Protein AF-A0A653NDS2-F1 (afdb_monomer_lite)

Foldseek 3Di:
DPDPVVVCVVVVVVVVVVVVCVVVVDPVNVVVLVVLLVVLLVQLQVLQVVLVVVLVVLVVLLPDQPRWDQDPNDTDSDNVVSVVVSVVSVVSNVSSCCSNVPDSVVSSVVVVVVVVVCVVVPPPD

pLDDT: mean 80.32, std 18.89, range [39.41, 96.81]

Sequence (125 aa):
MGGFAIIAHVFAPLKRKLYVMEELLDTSQLKAMKRFRKGARFIGFWFVFIGGFMLYQFLGILNDPEATITYNGVPTNEYSVKLDAAIFIGLFVVIGLLAAFSPSRWLNKLFVAKMSFKSAIGFKK

Radius of gyration: 21.98 Å; chains: 1; bounding box: 43×51×52 Å

Secondary structure (DSSP, 8-state):
--HHHHHHHHHHHHHHHHHHHHHH--HHHHHHHHHHHHHHHHHHHHHHHHHHHHHHHHHHHHH-SS--EEETTEEE--HHHHHHHHHHHHHHHHHHHHHHS--HHHHHHHHHHHHHHHHHTT---

Structure (mmCIF, N/CA/C/O backbone):
data_AF-A0A653NDS2-F1
#
_entry.id   AF-A0A653NDS2-F1
#
loop_
_atom_site.group_PDB
_atom_site.id
_atom_site.type_symbol
_atom_site.label_atom_id
_atom_site.label_alt_id
_atom_site.label_comp_id
_atom_site.label_asym_id
_atom_site.label_entity_id
_atom_site.label_seq_id
_atom_site.pdbx_PDB_ins_code
_atom_site.Cartn_x
_atom_site.Cartn_y
_atom_site.Cartn_z
_atom_site.occupancy
_atom_site.B_iso_or_equiv
_atom_site.auth_seq_id
_atom_site.auth_comp_id
_atom_site.auth_asym_id
_atom_site.auth_atom_id
_atom_site.pdbx_PDB_model_num
ATOM 1 N N . MET A 1 1 ? -9.319 -35.055 -20.934 1.00 45.47 1 MET A N 1
ATOM 2 C CA . MET A 1 1 ? -7.912 -34.674 -20.656 1.00 45.47 1 MET A CA 1
ATOM 3 C C . MET A 1 1 ? -7.358 -33.710 -21.728 1.00 45.47 1 MET A C 1
ATOM 5 O O . MET A 1 1 ? -6.343 -34.009 -22.335 1.00 45.47 1 MET A O 1
ATOM 9 N N . GLY A 1 2 ? -8.000 -32.557 -21.990 1.00 44.38 2 GLY A N 1
ATOM 10 C CA . GLY A 1 2 ? -7.639 -31.679 -23.133 1.00 44.38 2 GLY A CA 1
ATOM 11 C C . GLY A 1 2 ? -7.273 -30.220 -22.808 1.00 44.38 2 GLY A C 1
ATOM 12 O O . GLY A 1 2 ? -6.763 -29.518 -23.671 1.00 44.38 2 GLY A O 1
ATOM 13 N N . GLY A 1 3 ? -7.497 -29.744 -21.577 1.00 39.41 3 GLY A N 1
ATOM 14 C CA . GLY A 1 3 ? -7.333 -28.319 -21.233 1.00 39.41 3 GLY A CA 1
ATOM 15 C C . GLY A 1 3 ? -5.894 -27.868 -20.942 1.00 39.41 3 GLY A C 1
ATOM 16 O O . GLY A 1 3 ? -5.548 -26.714 -21.175 1.00 39.41 3 GLY A O 1
ATOM 17 N N . PHE A 1 4 ? -5.024 -28.772 -20.476 1.00 43.06 4 PHE A N 1
ATOM 18 C CA . PHE A 1 4 ? -3.650 -28.424 -20.076 1.00 43.06 4 PHE A CA 1
ATOM 19 C C . PHE A 1 4 ? -2.696 -28.199 -21.263 1.00 43.06 4 PHE A C 1
ATOM 21 O O . PHE A 1 4 ? -1.752 -27.416 -21.155 1.00 43.06 4 PHE A O 1
ATOM 28 N N . ALA A 1 5 ? -2.958 -28.830 -22.411 1.00 47.00 5 ALA A N 1
ATOM 29 C CA . ALA A 1 5 ? -2.109 -28.717 -23.598 1.00 47.00 5 ALA A CA 1
ATOM 30 C C . ALA A 1 5 ? -2.228 -27.341 -24.281 1.00 47.00 5 ALA A C 1
ATOM 32 O O . ALA A 1 5 ? -1.232 -26.789 -24.748 1.00 47.00 5 ALA A O 1
ATOM 33 N N . ILE A 1 6 ? -3.424 -26.743 -24.274 1.00 46.50 6 ILE A N 1
ATOM 34 C CA . ILE A 1 6 ? -3.687 -25.444 -24.912 1.00 46.50 6 ILE A CA 1
ATOM 35 C C . ILE A 1 6 ? -2.987 -24.312 -24.143 1.00 46.50 6 ILE A C 1
ATOM 37 O O . ILE A 1 6 ? -2.383 -23.423 -24.742 1.00 46.50 6 ILE A O 1
ATOM 41 N 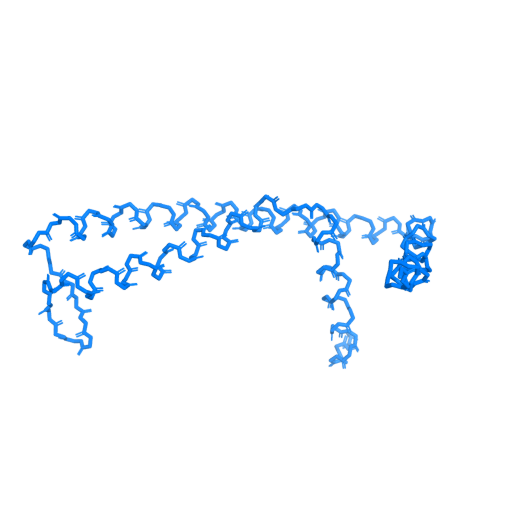N . ILE A 1 7 ? -2.970 -24.385 -22.808 1.00 46.56 7 ILE A N 1
ATOM 42 C CA . ILE A 1 7 ? -2.287 -23.395 -21.962 1.00 46.56 7 ILE A CA 1
ATOM 43 C C . ILE A 1 7 ? -0.766 -23.460 -22.184 1.00 46.56 7 ILE A C 1
ATOM 45 O O . ILE A 1 7 ? -0.119 -22.424 -22.336 1.00 46.56 7 ILE A O 1
ATOM 49 N N . ALA A 1 8 ? -0.181 -24.657 -22.293 1.00 46.84 8 ALA A N 1
ATOM 50 C CA . ALA A 1 8 ? 1.249 -24.800 -22.568 1.00 46.84 8 ALA A CA 1
ATOM 51 C C . ALA A 1 8 ? 1.643 -24.214 -23.939 1.00 46.84 8 ALA A C 1
ATOM 53 O O . ALA A 1 8 ? 2.661 -23.524 -24.041 1.00 46.84 8 ALA A O 1
ATOM 54 N N . HIS A 1 9 ? 0.814 -24.413 -24.968 1.00 46.91 9 HIS A N 1
ATOM 55 C CA . HIS A 1 9 ? 1.097 -23.948 -26.328 1.00 46.91 9 HIS A CA 1
ATOM 56 C C . HIS A 1 9 ? 0.962 -22.426 -26.502 1.00 46.91 9 HIS A C 1
ATOM 58 O O . HIS A 1 9 ? 1.686 -21.837 -27.301 1.00 46.91 9 HIS A O 1
ATOM 64 N N . VAL A 1 10 ? 0.090 -21.772 -25.725 1.00 51.84 10 VAL A N 1
ATOM 65 C CA . VAL A 1 10 ? -0.070 -20.303 -25.732 1.00 51.84 10 VAL A CA 1
ATOM 66 C C . VAL A 1 10 ? 1.013 -19.605 -24.895 1.00 51.84 10 VAL A C 1
ATOM 68 O O . VAL A 1 10 ? 1.491 -18.529 -25.261 1.00 51.84 10 VAL A O 1
ATOM 71 N N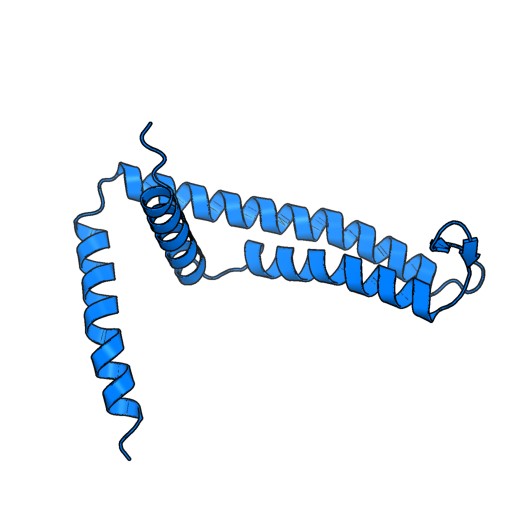 . PHE A 1 11 ? 1.473 -20.217 -23.797 1.00 44.53 11 PHE A N 1
ATOM 72 C CA . PHE A 1 11 ? 2.511 -19.629 -22.936 1.00 44.53 11 PHE A CA 1
ATOM 73 C C . PHE A 1 11 ? 3.953 -19.905 -23.396 1.00 44.53 11 PHE A C 1
ATOM 75 O O . PHE A 1 11 ? 4.859 -19.138 -23.047 1.00 44.53 11 PHE A O 1
ATOM 82 N N . ALA A 1 12 ? 4.186 -20.950 -24.194 1.00 44.53 12 ALA A N 1
ATOM 83 C CA . ALA A 1 12 ? 5.490 -21.250 -24.787 1.00 44.53 12 ALA A CA 1
ATOM 84 C C . ALA A 1 12 ? 6.060 -20.112 -25.672 1.00 44.53 12 ALA A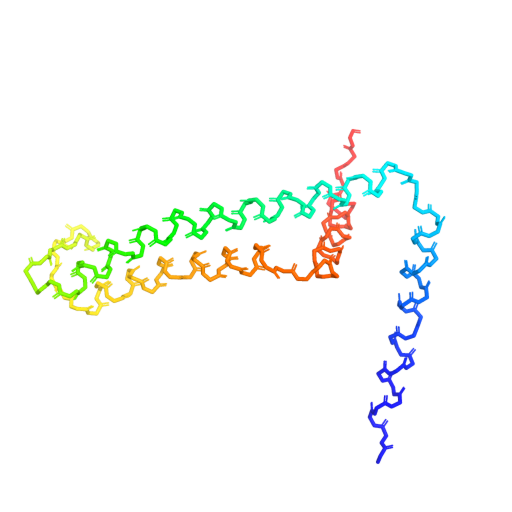 C 1
ATOM 86 O O . ALA A 1 12 ? 7.203 -19.702 -25.430 1.00 44.53 12 ALA A O 1
ATOM 87 N N . PRO A 1 13 ? 5.312 -19.520 -26.630 1.00 44.22 13 PRO A N 1
ATOM 88 C CA . PRO A 1 13 ? 5.825 -18.418 -27.447 1.00 44.22 13 PRO A CA 1
ATOM 89 C C . PRO A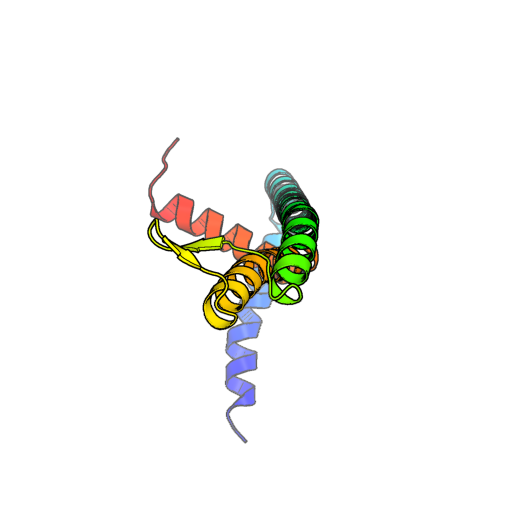 1 13 ? 6.028 -17.132 -26.635 1.00 44.22 13 PRO A C 1
ATOM 91 O O . PRO A 1 13 ? 6.934 -16.355 -26.934 1.00 44.22 13 PRO A O 1
ATOM 94 N N . LEU A 1 14 ? 5.249 -16.928 -25.567 1.00 49.62 14 LEU A N 1
ATOM 95 C CA . LEU A 1 14 ? 5.384 -15.789 -24.652 1.00 49.62 14 LEU A CA 1
ATOM 96 C C . LEU A 1 14 ? 6.673 -15.866 -23.826 1.00 49.62 14 LEU A C 1
ATOM 98 O O . LEU A 1 14 ? 7.382 -14.866 -23.717 1.00 49.62 14 LEU A O 1
ATOM 102 N N . LYS A 1 15 ? 7.023 -17.050 -23.304 1.00 45.06 15 LYS A N 1
ATOM 103 C CA . LYS A 1 15 ? 8.328 -17.275 -22.660 1.00 45.06 15 LYS A CA 1
ATOM 104 C C . LYS A 1 15 ? 9.473 -17.040 -23.641 1.00 45.06 15 LYS A C 1
ATOM 106 O O . LYS A 1 15 ? 10.413 -16.336 -23.293 1.00 45.06 15 LYS A O 1
ATOM 111 N N . ARG A 1 16 ? 9.382 -17.570 -24.865 1.00 40.66 16 ARG A N 1
ATOM 112 C CA . ARG A 1 16 ? 10.441 -17.421 -25.874 1.00 40.66 16 ARG A CA 1
ATOM 113 C C . ARG A 1 16 ? 10.638 -15.956 -26.290 1.00 40.66 16 ARG A C 1
ATOM 115 O O . ARG A 1 16 ? 11.773 -15.509 -26.357 1.00 40.66 16 ARG A O 1
ATOM 122 N N . LYS A 1 17 ? 9.562 -15.176 -26.460 1.00 49.00 17 LYS A N 1
ATOM 123 C CA . LYS A 1 17 ? 9.650 -13.722 -26.707 1.00 49.00 17 LYS A CA 1
ATOM 124 C C . LYS A 1 17 ? 10.228 -12.942 -25.524 1.00 49.00 17 LYS A C 1
ATOM 126 O O . LYS A 1 17 ? 10.950 -11.982 -25.752 1.00 49.00 17 LYS A O 1
ATOM 131 N N . LEU A 1 18 ? 9.928 -13.342 -24.287 1.00 49.88 18 LEU A N 1
ATOM 132 C CA . LEU A 1 18 ? 10.511 -12.738 -23.083 1.00 49.88 18 LEU A CA 1
ATOM 133 C C . LEU A 1 18 ? 12.020 -13.000 -22.981 1.00 49.88 18 LEU A C 1
ATOM 135 O O . LEU A 1 18 ? 12.754 -12.066 -22.690 1.00 49.88 18 LEU A O 1
ATOM 139 N N . TYR A 1 19 ? 12.469 -14.224 -23.276 1.00 47.84 19 TYR A N 1
ATOM 140 C CA . TYR A 1 19 ? 13.893 -14.587 -23.278 1.00 47.84 19 TYR A CA 1
ATOM 141 C C . TYR A 1 19 ? 14.671 -13.921 -24.422 1.00 47.84 19 TYR A C 1
ATOM 143 O O . TYR A 1 19 ? 15.735 -13.364 -24.190 1.00 47.84 19 TYR A O 1
ATOM 151 N N . VAL A 1 20 ? 14.119 -13.896 -25.639 1.00 49.34 20 VAL A N 1
ATOM 152 C CA . VAL A 1 20 ? 14.760 -13.235 -26.795 1.00 49.34 20 VAL A CA 1
ATOM 153 C C . VAL A 1 20 ? 14.804 -11.710 -26.618 1.00 49.34 20 VAL A C 1
ATOM 155 O O . VAL A 1 20 ? 15.766 -11.064 -27.018 1.00 49.34 20 VAL A O 1
ATOM 158 N N . MET A 1 21 ? 13.797 -11.119 -25.964 1.00 49.62 21 MET A N 1
ATOM 159 C CA . MET A 1 21 ? 13.857 -9.712 -25.554 1.00 49.62 21 MET A CA 1
ATOM 160 C C . MET A 1 21 ? 14.923 -9.470 -24.487 1.00 49.62 21 MET A C 1
ATOM 162 O O . MET A 1 21 ? 15.521 -8.410 -24.502 1.00 49.62 21 MET A O 1
ATOM 166 N N . GLU A 1 22 ? 15.186 -10.418 -23.586 1.00 51.66 22 GLU A N 1
ATOM 167 C CA . GLU A 1 22 ? 16.223 -10.289 -22.552 1.00 51.66 22 GLU A CA 1
ATOM 168 C C . GLU A 1 22 ? 17.644 -10.278 -23.148 1.00 51.66 22 GLU A C 1
ATOM 170 O O . GLU A 1 22 ? 18.515 -9.589 -22.621 1.00 51.66 22 GLU A O 1
ATOM 175 N N . GLU A 1 23 ? 17.845 -10.960 -24.279 1.00 49.44 23 GLU A N 1
ATOM 176 C CA . GLU A 1 23 ? 19.120 -11.044 -25.010 1.00 49.44 23 GLU A CA 1
ATOM 177 C C . GLU A 1 23 ? 19.361 -9.843 -25.954 1.00 49.44 23 GLU A C 1
ATOM 179 O O . GLU A 1 23 ? 20.502 -9.445 -26.175 1.00 49.44 23 GLU A O 1
ATOM 184 N N . LEU A 1 24 ? 18.289 -9.206 -26.449 1.00 53.66 24 LEU A N 1
ATOM 185 C CA . LEU A 1 24 ? 18.329 -7.988 -27.281 1.00 53.66 24 LEU A CA 1
ATOM 186 C C . LEU A 1 24 ? 18.011 -6.696 -26.508 1.00 53.66 24 LEU A C 1
ATOM 188 O O . LEU A 1 24 ? 17.947 -5.615 -27.104 1.00 53.66 24 LEU A O 1
ATOM 192 N N . LEU A 1 25 ? 17.772 -6.777 -25.195 1.00 57.31 25 LEU A N 1
ATOM 193 C CA . LEU A 1 25 ? 17.444 -5.605 -24.394 1.00 57.31 25 LEU A CA 1
ATOM 194 C C . LEU A 1 25 ? 18.702 -4.743 -24.258 1.00 57.31 25 LEU A C 1
ATOM 196 O O . LEU A 1 25 ? 19.617 -5.055 -23.493 1.00 57.31 25 LEU A O 1
ATOM 200 N N . ASP A 1 26 ? 18.704 -3.621 -24.974 1.00 67.94 26 ASP A N 1
ATOM 201 C CA . ASP A 1 26 ? 19.679 -2.552 -24.799 1.00 67.94 26 ASP A CA 1
ATOM 202 C C . ASP A 1 26 ? 19.889 -2.292 -23.295 1.00 67.94 26 ASP A C 1
ATOM 204 O O . ASP A 1 26 ? 18.938 -2.202 -22.505 1.00 67.94 26 ASP A O 1
ATOM 208 N N . THR A 1 27 ? 21.149 -2.213 -22.870 1.00 75.56 27 THR A N 1
ATOM 209 C CA . THR A 1 27 ? 21.549 -2.091 -21.458 1.00 75.56 27 THR A CA 1
ATOM 210 C C . THR A 1 27 ? 20.816 -0.954 -20.729 1.00 75.56 27 THR A C 1
ATOM 212 O O . THR A 1 27 ? 20.617 -1.006 -19.507 1.00 75.56 27 THR A O 1
ATOM 215 N N . SER A 1 28 ? 20.366 0.055 -21.480 1.00 75.81 28 SER A N 1
ATOM 216 C CA . SER A 1 28 ? 19.515 1.159 -21.040 1.00 75.81 28 SER A CA 1
ATOM 217 C C . SER A 1 28 ? 18.140 0.698 -20.510 1.00 75.81 28 SER A C 1
ATOM 219 O O . SER A 1 28 ? 17.740 1.086 -19.404 1.00 75.81 28 SER A O 1
ATOM 221 N N . GLN A 1 29 ? 17.447 -0.190 -21.228 1.00 77.38 29 GLN A N 1
ATOM 222 C CA . GLN A 1 29 ? 16.130 -0.739 -20.882 1.00 77.38 29 GLN A CA 1
ATOM 223 C C . GLN A 1 29 ? 16.220 -1.638 -19.640 1.00 77.38 29 GLN A C 1
ATOM 225 O O . GLN A 1 29 ? 15.388 -1.535 -18.735 1.00 77.38 29 GLN A O 1
ATOM 230 N N . LEU A 1 30 ? 17.287 -2.440 -19.518 1.00 80.75 30 LEU A N 1
ATOM 231 C CA . LEU A 1 30 ? 17.524 -3.288 -18.339 1.00 80.75 30 LEU A CA 1
ATOM 232 C C . LEU A 1 30 ? 17.736 -2.437 -17.083 1.00 80.75 30 LEU A C 1
ATOM 234 O O . LEU A 1 30 ? 17.210 -2.749 -16.006 1.00 80.75 30 LEU A O 1
ATOM 238 N N . LYS A 1 31 ? 18.490 -1.337 -17.205 1.00 86.00 31 LYS A N 1
ATOM 239 C CA . LYS A 1 31 ? 18.682 -0.370 -16.115 1.00 86.00 31 LYS A CA 1
ATOM 240 C C . LYS A 1 31 ? 17.361 0.304 -15.736 1.00 86.00 31 LYS A C 1
ATOM 242 O O . LYS A 1 31 ? 17.061 0.390 -14.543 1.00 86.00 31 LYS A O 1
ATOM 247 N N . ALA A 1 32 ? 16.554 0.726 -16.710 1.00 86.31 32 ALA A N 1
ATOM 248 C CA . ALA A 1 32 ? 15.243 1.334 -16.466 1.00 86.31 32 ALA A CA 1
ATOM 249 C C . ALA A 1 32 ? 14.286 0.373 -15.740 1.00 86.31 32 ALA A C 1
ATOM 251 O O . ALA A 1 32 ? 13.656 0.745 -14.751 1.00 86.31 32 ALA A O 1
ATOM 252 N N . MET A 1 33 ? 14.253 -0.890 -16.156 1.00 87.38 33 MET A N 1
ATOM 253 C CA . MET A 1 33 ? 13.440 -1.944 -15.553 1.00 87.38 33 MET A CA 1
ATOM 254 C C . MET A 1 33 ? 13.892 -2.281 -14.124 1.00 87.38 33 MET A C 1
ATOM 256 O O . MET A 1 33 ? 13.071 -2.408 -13.211 1.00 87.38 33 MET A O 1
ATOM 260 N N . LYS A 1 34 ? 15.209 -2.346 -13.875 1.00 89.38 34 LYS A N 1
ATOM 261 C CA . LYS A 1 34 ? 15.768 -2.472 -12.515 1.00 89.38 34 LYS A CA 1
ATOM 262 C C . LYS A 1 34 ? 15.365 -1.291 -11.625 1.00 89.38 34 LYS A C 1
ATOM 264 O O . LYS A 1 34 ? 14.959 -1.522 -10.486 1.00 89.38 34 LYS A O 1
ATOM 269 N N . ARG A 1 35 ? 15.443 -0.054 -12.133 1.00 90.69 35 ARG A N 1
ATOM 270 C CA . ARG A 1 35 ? 15.017 1.158 -11.409 1.00 90.69 35 ARG A CA 1
ATOM 271 C C . ARG A 1 35 ? 13.521 1.145 -11.112 1.00 90.69 35 ARG A C 1
ATOM 273 O O . ARG A 1 35 ? 13.152 1.411 -9.976 1.00 90.69 35 ARG A O 1
ATOM 280 N N . PHE A 1 36 ? 12.686 0.760 -12.077 1.00 91.19 36 PHE A N 1
ATOM 281 C CA . PHE A 1 36 ? 11.242 0.632 -11.880 1.00 91.19 36 PHE A CA 1
ATOM 282 C C . PHE A 1 36 ? 10.911 -0.355 -10.759 1.00 91.19 36 PHE A C 1
ATOM 284 O O . PHE A 1 36 ? 10.149 -0.017 -9.862 1.00 91.19 36 PHE A O 1
ATOM 291 N N . ARG A 1 37 ? 11.541 -1.540 -10.746 1.00 91.19 37 ARG A N 1
ATOM 292 C CA . ARG A 1 37 ? 11.340 -2.519 -9.664 1.00 91.19 37 ARG A CA 1
ATOM 293 C C . ARG A 1 37 ? 11.730 -1.963 -8.298 1.00 91.19 37 ARG A C 1
ATOM 295 O O . ARG A 1 37 ? 10.976 -2.124 -7.347 1.00 91.19 37 ARG A O 1
ATOM 302 N N . LYS A 1 38 ? 12.897 -1.318 -8.197 1.00 93.19 38 LYS A N 1
ATOM 303 C CA . LYS A 1 38 ? 13.344 -0.696 -6.941 1.00 93.19 38 LYS A CA 1
ATOM 304 C C . LYS A 1 38 ? 12.382 0.406 -6.496 1.00 93.19 38 LYS A C 1
ATOM 306 O O . LYS A 1 38 ? 12.014 0.431 -5.332 1.00 93.19 38 LYS A O 1
ATOM 311 N N . GLY A 1 39 ? 11.938 1.253 -7.423 1.00 93.00 39 GLY A N 1
ATOM 312 C CA . GLY A 1 39 ? 10.970 2.316 -7.157 1.00 93.00 39 GLY A CA 1
ATOM 313 C C . GLY A 1 39 ? 9.621 1.776 -6.689 1.00 93.00 39 GLY A C 1
ATOM 314 O O . GLY A 1 39 ? 9.122 2.219 -5.665 1.00 93.00 39 GLY A O 1
ATOM 315 N N . ALA A 1 40 ? 9.070 0.767 -7.369 1.00 93.50 40 ALA A N 1
ATOM 316 C CA . ALA A 1 40 ? 7.814 0.130 -6.972 1.00 93.50 40 ALA A CA 1
ATOM 317 C C . ALA A 1 40 ? 7.899 -0.470 -5.562 1.00 93.50 40 ALA A C 1
ATOM 319 O O . ALA A 1 40 ? 6.995 -0.271 -4.756 1.00 93.50 40 ALA A O 1
ATOM 320 N N . ARG A 1 41 ? 9.013 -1.140 -5.235 1.00 94.50 41 ARG A N 1
ATOM 321 C CA . ARG A 1 41 ? 9.227 -1.685 -3.888 1.00 94.50 41 ARG A CA 1
ATOM 322 C C . ARG A 1 41 ? 9.411 -0.605 -2.832 1.00 94.50 41 ARG A C 1
ATOM 324 O O . ARG A 1 41 ? 8.907 -0.758 -1.730 1.00 94.50 41 ARG A O 1
ATOM 331 N N . PHE A 1 42 ? 10.114 0.472 -3.169 1.00 96.00 42 PHE A N 1
ATOM 332 C CA . PHE A 1 42 ? 10.317 1.608 -2.277 1.00 96.00 42 PHE A CA 1
ATOM 333 C C . PHE A 1 42 ? 8.996 2.315 -1.963 1.00 96.00 42 PHE A C 1
ATOM 335 O O . PHE A 1 42 ? 8.695 2.554 -0.800 1.00 96.00 42 PHE A O 1
ATOM 342 N N . ILE A 1 43 ? 8.173 2.575 -2.983 1.00 94.62 43 ILE A N 1
ATOM 343 C CA . ILE A 1 43 ? 6.826 3.129 -2.804 1.00 94.62 43 ILE A CA 1
ATOM 344 C C . ILE A 1 43 ? 5.977 2.166 -1.971 1.00 94.62 43 ILE A C 1
ATOM 346 O O . ILE A 1 43 ? 5.368 2.589 -0.997 1.00 94.62 43 ILE A O 1
ATOM 350 N N . GLY A 1 44 ? 5.992 0.870 -2.298 1.00 95.38 44 GLY A N 1
ATOM 351 C CA . GLY A 1 44 ? 5.280 -0.146 -1.525 1.00 95.38 44 GLY A CA 1
ATOM 352 C C . GLY A 1 44 ? 5.673 -0.141 -0.048 1.00 95.38 44 GLY A C 1
ATOM 353 O O . GLY A 1 44 ? 4.803 -0.102 0.813 1.00 95.38 44 GLY A O 1
ATOM 354 N N . PHE A 1 45 ? 6.972 -0.087 0.252 1.00 96.19 45 PHE A N 1
ATOM 355 C CA . PHE A 1 45 ? 7.474 0.006 1.623 1.00 96.19 45 PHE A CA 1
ATOM 356 C C . PHE A 1 45 ? 6.937 1.241 2.356 1.00 96.19 45 PHE A C 1
ATOM 358 O O . PHE A 1 45 ? 6.468 1.119 3.483 1.00 96.19 45 PHE A O 1
ATOM 365 N N . TRP A 1 46 ? 6.939 2.412 1.714 1.00 96.06 46 TRP A N 1
ATOM 366 C CA . TRP A 1 46 ? 6.380 3.629 2.310 1.00 96.06 46 TRP A CA 1
ATOM 367 C C . TRP A 1 46 ? 4.879 3.534 2.571 1.00 96.06 46 TRP A C 1
ATOM 369 O O . TRP A 1 46 ? 4.419 3.989 3.615 1.00 96.06 46 TRP A O 1
ATOM 379 N N . PHE A 1 47 ? 4.127 2.902 1.669 1.00 94.75 47 PHE A N 1
ATOM 380 C CA . PHE A 1 47 ? 2.703 2.633 1.875 1.00 94.75 47 PHE A CA 1
ATOM 381 C C . PHE A 1 47 ? 2.470 1.718 3.079 1.00 94.75 47 PHE A C 1
ATOM 383 O O . PHE A 1 47 ? 1.573 1.982 3.873 1.00 94.75 47 PHE A O 1
ATOM 390 N N . VAL A 1 48 ? 3.294 0.680 3.256 1.00 96.81 48 VAL A N 1
ATOM 391 C CA . VAL A 1 48 ? 3.213 -0.199 4.433 1.00 96.81 48 VAL A CA 1
ATOM 392 C C . VAL A 1 48 ? 3.578 0.551 5.706 1.00 96.81 48 VAL A C 1
ATOM 394 O O . VAL A 1 48 ? 2.891 0.405 6.707 1.00 96.81 48 VAL A O 1
ATOM 397 N N . PHE A 1 49 ? 4.641 1.353 5.681 1.00 96.06 49 PHE A N 1
ATOM 398 C CA . PHE A 1 49 ? 5.118 2.058 6.865 1.00 96.06 49 PHE A CA 1
ATOM 399 C C . PHE A 1 49 ? 4.112 3.114 7.340 1.00 96.06 49 PHE A C 1
ATOM 401 O O . PHE A 1 49 ? 3.662 3.074 8.483 1.00 96.06 49 PHE A O 1
ATOM 408 N N . ILE A 1 50 ? 3.708 4.021 6.446 1.00 95.38 50 ILE A N 1
ATOM 409 C CA . ILE A 1 50 ? 2.756 5.092 6.766 1.00 95.38 50 ILE A CA 1
ATOM 410 C C . ILE A 1 50 ? 1.369 4.500 7.013 1.00 95.38 50 ILE A C 1
ATOM 412 O O . ILE A 1 50 ? 0.746 4.795 8.029 1.00 95.38 50 ILE A O 1
ATOM 416 N N . GLY A 1 51 ? 0.901 3.625 6.119 1.00 94.88 51 GLY A N 1
ATOM 417 C CA . GLY A 1 51 ? -0.403 2.985 6.254 1.00 94.88 51 GLY A CA 1
ATOM 418 C C . GLY A 1 51 ? -0.493 2.121 7.508 1.00 94.88 51 GLY A C 1
ATOM 419 O O . GLY A 1 51 ? -1.522 2.124 8.166 1.00 94.88 51 GLY A O 1
ATOM 420 N N . GLY A 1 52 ? 0.581 1.420 7.880 1.00 95.75 52 GLY A N 1
ATOM 421 C CA . GLY A 1 52 ? 0.631 0.598 9.088 1.00 95.75 52 GLY A CA 1
ATOM 422 C C . GLY A 1 52 ? 0.576 1.442 10.356 1.00 95.75 52 GLY A C 1
ATOM 423 O O . GLY A 1 52 ? -0.174 1.116 11.273 1.00 95.75 52 GLY A O 1
ATOM 424 N N . PHE A 1 53 ? 1.299 2.566 10.383 1.00 96.25 53 PHE A N 1
ATOM 425 C CA . PHE A 1 53 ? 1.209 3.521 11.484 1.00 96.25 53 PHE A CA 1
ATOM 426 C C . PHE A 1 53 ? -0.203 4.108 11.612 1.00 96.25 53 PHE A C 1
ATOM 428 O O . PHE A 1 53 ? -0.760 4.136 12.707 1.00 96.25 53 PHE A O 1
ATOM 435 N N . MET A 1 54 ? -0.814 4.524 10.500 1.00 95.38 54 MET A N 1
ATOM 436 C CA . MET A 1 54 ? -2.195 5.014 10.504 1.00 95.38 54 MET A CA 1
ATOM 437 C C . MET A 1 54 ? -3.181 3.925 10.942 1.00 95.38 54 MET A C 1
ATOM 439 O O . MET A 1 54 ? -4.051 4.190 11.765 1.00 95.38 54 MET A O 1
ATOM 443 N N . LEU A 1 55 ? -3.031 2.696 10.440 1.00 96.38 55 LEU A N 1
ATOM 444 C CA . LEU A 1 55 ? -3.901 1.575 10.790 1.00 96.38 55 LEU A CA 1
ATOM 445 C C . LEU A 1 55 ? -3.846 1.294 12.291 1.00 96.38 55 LEU A C 1
ATOM 447 O O . LEU A 1 55 ? -4.886 1.098 12.907 1.00 96.38 55 LEU A O 1
ATOM 451 N N . TYR A 1 56 ? -2.655 1.336 12.888 1.00 96.06 56 TYR A N 1
ATOM 452 C CA . TYR A 1 56 ? -2.486 1.190 14.331 1.00 96.06 56 TYR A CA 1
ATOM 453 C C . TYR A 1 56 ? -3.278 2.248 15.123 1.00 96.06 56 TYR A C 1
ATOM 455 O O . TYR A 1 56 ? -3.967 1.899 16.079 1.00 96.06 56 TYR A O 1
ATOM 463 N N . GLN A 1 57 ? -3.256 3.515 14.693 1.00 94.31 57 GLN A N 1
ATOM 464 C CA . GLN A 1 57 ? -4.054 4.583 15.315 1.00 94.31 57 GLN A CA 1
ATOM 465 C C . GLN A 1 57 ? -5.563 4.325 15.181 1.00 94.31 57 GLN A C 1
ATOM 467 O O . GLN A 1 57 ? -6.300 4.417 16.161 1.00 94.31 57 GLN A O 1
ATOM 472 N N . PHE A 1 58 ? -6.026 3.947 13.985 1.00 93.25 58 PHE A N 1
ATOM 473 C CA . PHE A 1 58 ? -7.442 3.653 13.738 1.00 93.25 58 PHE A CA 1
ATOM 474 C C . PHE A 1 58 ? -7.934 2.413 14.486 1.00 93.25 58 PHE A C 1
ATOM 476 O O . PHE A 1 58 ? -9.078 2.396 14.926 1.00 93.25 58 PHE A O 1
ATOM 483 N N . LEU A 1 59 ? -7.085 1.403 14.689 1.00 94.44 59 LEU A N 1
ATOM 484 C CA . LEU A 1 59 ? -7.400 0.268 15.558 1.00 94.44 59 LEU A CA 1
ATOM 485 C C . LEU A 1 59 ? -7.531 0.698 17.025 1.00 94.44 59 LEU A C 1
ATOM 487 O O . LEU A 1 59 ? -8.386 0.172 17.732 1.00 94.44 59 LEU A O 1
ATOM 491 N N . GLY A 1 60 ? -6.734 1.672 17.476 1.00 93.12 60 GLY A N 1
ATOM 492 C CA . GLY A 1 60 ? -6.913 2.307 18.784 1.00 93.12 60 GLY A CA 1
ATOM 493 C C . GLY A 1 60 ? -8.284 2.975 18.913 1.00 93.12 60 GLY A C 1
ATOM 494 O O . GLY A 1 60 ? -9.024 2.672 19.842 1.00 93.12 60 GLY A O 1
ATOM 495 N N . ILE A 1 61 ? -8.661 3.798 17.929 1.00 92.19 61 ILE A N 1
ATOM 496 C CA . ILE A 1 61 ? -9.975 4.466 17.869 1.00 92.19 61 ILE A CA 1
ATOM 497 C C . ILE A 1 61 ? -11.126 3.452 17.797 1.00 92.19 61 ILE A C 1
ATOM 499 O O . ILE A 1 61 ? -12.172 3.662 18.402 1.00 92.19 61 ILE A O 1
ATOM 503 N N . LEU A 1 62 ? -10.949 2.357 17.054 1.00 93.50 62 LEU A N 1
ATOM 504 C CA . LEU A 1 62 ? -11.949 1.301 16.899 1.00 93.50 62 LEU A CA 1
ATOM 505 C C . LEU A 1 62 ? -12.229 0.565 18.216 1.00 93.50 62 LEU A C 1
ATOM 507 O O . LEU A 1 62 ? -13.372 0.199 18.477 1.00 93.50 62 LEU A O 1
ATOM 511 N N . ASN A 1 63 ? -11.190 0.346 19.023 1.00 92.75 63 ASN A N 1
ATOM 512 C CA . ASN A 1 63 ? -11.289 -0.344 20.309 1.00 92.75 63 ASN A CA 1
ATOM 513 C C . ASN A 1 63 ? -11.697 0.584 21.464 1.00 92.75 63 ASN A C 1
ATOM 515 O O . ASN A 1 63 ? -12.023 0.091 22.542 1.00 92.75 63 ASN A O 1
ATOM 519 N N . ASP A 1 64 ? -11.681 1.900 21.250 1.00 92.44 64 ASP A N 1
ATOM 520 C CA . ASP A 1 64 ? -12.137 2.889 22.219 1.00 92.44 64 ASP A CA 1
ATOM 521 C C . ASP A 1 64 ? -13.617 3.251 21.961 1.00 92.44 64 ASP A C 1
ATOM 523 O O . ASP A 1 64 ? -13.944 3.856 20.928 1.00 92.44 64 ASP A O 1
ATOM 527 N N . PRO A 1 65 ? -14.542 2.890 22.872 1.00 88.75 65 PRO A N 1
ATOM 528 C CA . PRO A 1 65 ? -15.959 3.212 22.721 1.00 88.75 65 PRO A CA 1
ATOM 529 C C . PRO A 1 65 ? -16.245 4.719 22.807 1.00 88.75 65 PRO A C 1
ATOM 531 O O . PRO A 1 65 ? -17.193 5.184 22.172 1.00 88.75 65 PRO A O 1
ATOM 534 N N . GLU A 1 66 ? -15.412 5.489 23.510 1.00 91.88 66 GLU A N 1
ATOM 535 C CA . GLU A 1 66 ? -15.594 6.931 23.723 1.00 91.88 66 GLU A CA 1
ATOM 536 C C . GLU A 1 66 ? -14.952 7.773 22.613 1.00 91.88 66 GLU A C 1
ATOM 538 O O . GLU A 1 66 ? -15.298 8.942 22.421 1.00 91.88 66 GLU A O 1
ATOM 543 N N . ALA A 1 67 ? -14.034 7.190 21.837 1.00 90.50 67 ALA A N 1
ATOM 544 C CA . ALA A 1 67 ? -13.410 7.895 20.728 1.00 90.50 67 ALA A CA 1
ATOM 545 C C . ALA A 1 67 ? -14.459 8.321 19.690 1.00 90.50 67 ALA A C 1
ATOM 547 O O . ALA A 1 67 ? -15.322 7.540 19.285 1.00 90.50 67 ALA A O 1
ATOM 548 N N . THR A 1 68 ? -14.369 9.561 19.220 1.00 90.25 68 THR A N 1
ATOM 549 C CA . THR A 1 68 ? -15.281 10.119 18.216 1.00 90.25 68 THR A CA 1
ATOM 550 C C . THR A 1 68 ? -14.539 10.416 16.922 1.00 90.25 68 THR A C 1
ATOM 552 O O . THR A 1 68 ? -13.396 10.874 16.923 1.00 90.25 68 THR A O 1
ATOM 555 N N . ILE A 1 69 ? -15.198 10.140 15.799 1.00 90.25 69 ILE A N 1
ATOM 556 C CA . ILE A 1 69 ? -14.722 10.469 14.455 1.00 90.25 69 ILE A CA 1
ATOM 557 C C . ILE A 1 69 ? -15.772 11.311 13.736 1.00 90.25 69 ILE A C 1
ATOM 559 O O . ILE A 1 69 ? -16.970 11.111 13.914 1.00 90.25 69 ILE A O 1
ATOM 563 N N . THR A 1 70 ? -15.335 12.261 12.914 1.00 92.00 70 THR A N 1
ATOM 564 C CA . THR A 1 70 ? -16.255 13.089 12.128 1.00 92.00 70 THR A CA 1
ATOM 565 C C . THR A 1 70 ? -16.604 12.378 10.829 1.00 92.00 70 THR A C 1
ATOM 567 O O . THR A 1 70 ? -15.744 12.203 9.964 1.00 92.00 70 THR A O 1
ATOM 570 N N . TYR A 1 71 ? -17.872 12.012 10.666 1.00 88.94 71 TYR A N 1
ATOM 571 C CA . TYR A 1 71 ? -18.399 11.393 9.455 1.00 88.94 71 TYR A CA 1
ATOM 572 C C . TYR A 1 71 ? -19.482 12.287 8.854 1.00 88.94 71 TYR A C 1
ATOM 574 O O . TYR A 1 71 ? -20.436 12.661 9.530 1.00 88.94 71 TYR A O 1
ATOM 582 N N . ASN A 1 72 ? -19.310 12.696 7.593 1.00 89.75 72 ASN A N 1
ATOM 583 C CA . ASN A 1 72 ? -20.205 13.644 6.913 1.00 89.75 72 ASN A CA 1
ATOM 584 C C . ASN A 1 72 ? -20.470 14.945 7.708 1.00 89.75 72 ASN A C 1
ATOM 586 O O . ASN A 1 72 ? -21.554 15.515 7.639 1.00 89.75 72 ASN A O 1
ATOM 590 N N . GLY A 1 73 ? -19.481 15.414 8.477 1.00 90.94 73 GLY A N 1
ATOM 591 C CA . GLY A 1 73 ? -19.590 16.620 9.308 1.00 90.94 73 GLY A CA 1
ATOM 592 C C . GLY A 1 73 ? -20.219 16.407 10.689 1.00 90.94 73 GLY A C 1
ATOM 593 O O . GLY A 1 73 ? -20.244 17.348 11.477 1.00 90.94 73 GLY A O 1
ATOM 594 N N . VAL A 1 74 ? -20.670 15.192 11.015 1.00 92.19 74 VAL A N 1
ATOM 595 C CA . VAL A 1 74 ? -21.256 14.852 12.318 1.00 92.19 74 VAL A CA 1
ATOM 596 C C . VAL A 1 74 ? -20.266 14.002 13.126 1.00 92.19 74 VAL A C 1
ATOM 598 O O . VAL A 1 74 ? -19.752 13.012 12.600 1.00 92.19 74 VAL A O 1
ATOM 601 N N . PRO A 1 75 ? -19.961 14.359 14.386 1.00 92.62 75 PRO A N 1
ATOM 602 C CA . PRO A 1 75 ? -19.16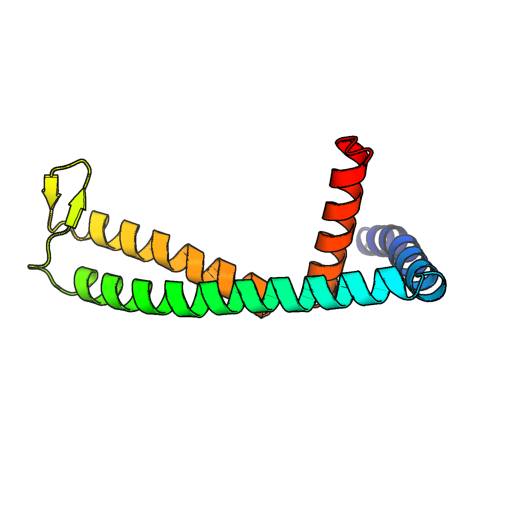8 13.503 15.259 1.00 92.62 75 PRO A CA 1
ATOM 603 C C . PRO A 1 75 ? -19.973 12.253 15.629 1.00 92.62 75 PRO A C 1
ATOM 605 O O . PRO A 1 75 ? -21.099 12.351 16.111 1.00 92.62 75 PRO A O 1
ATOM 608 N N . THR A 1 76 ? -19.391 11.079 15.407 1.00 92.00 76 THR A N 1
ATOM 609 C CA . THR A 1 76 ? -19.995 9.785 15.730 1.00 92.00 76 THR A CA 1
ATOM 610 C C . THR A 1 76 ? -18.996 8.882 16.446 1.00 92.00 76 THR A C 1
ATOM 612 O O . THR A 1 76 ? -17.791 8.920 16.178 1.00 92.00 76 THR A O 1
ATOM 615 N N . ASN A 1 77 ? -19.494 8.074 17.377 1.00 92.06 77 ASN A N 1
ATOM 616 C CA . ASN A 1 77 ? -18.746 7.020 18.061 1.00 92.06 77 ASN A CA 1
ATOM 617 C C . ASN A 1 77 ? -19.123 5.615 17.553 1.00 92.06 77 ASN A C 1
ATOM 619 O O . ASN A 1 77 ? -18.630 4.622 18.092 1.00 92.06 77 ASN A O 1
ATOM 623 N N . GLU A 1 78 ? -19.962 5.529 16.515 1.00 93.12 78 GLU A N 1
ATOM 624 C CA . GLU A 1 78 ? -20.446 4.269 15.960 1.00 93.12 78 GLU A CA 1
ATOM 625 C C . GLU A 1 78 ? -19.301 3.346 15.528 1.00 93.12 78 GLU A C 1
ATOM 627 O O . GLU A 1 78 ? -18.402 3.720 14.768 1.00 93.12 78 GLU A O 1
ATOM 632 N N . TYR A 1 79 ? -19.367 2.096 15.987 1.00 92.31 79 TYR A N 1
ATOM 633 C CA . TYR A 1 79 ? -18.357 1.083 15.693 1.00 92.31 79 TYR A CA 1
ATOM 634 C C . TYR A 1 79 ? -18.244 0.779 14.193 1.00 92.31 79 TYR A C 1
ATOM 636 O O . TYR A 1 79 ? -17.137 0.647 13.680 1.00 92.31 79 TYR A O 1
ATOM 644 N N . SER A 1 80 ? -19.372 0.700 13.479 1.00 93.19 80 SER A N 1
ATOM 645 C CA . SER A 1 80 ? -19.421 0.451 12.029 1.00 93.19 80 SER A CA 1
ATOM 646 C C . SER A 1 80 ? -18.608 1.482 11.245 1.00 93.19 80 SER A C 1
ATOM 648 O O . SER A 1 80 ? -17.784 1.119 10.411 1.00 93.19 80 SER A O 1
ATOM 650 N N . VAL A 1 81 ? -18.773 2.765 11.568 1.00 92.88 81 VAL A N 1
ATOM 651 C CA . VAL A 1 81 ? -18.075 3.863 10.890 1.00 92.88 81 VAL A CA 1
ATOM 652 C C . VAL A 1 81 ? -16.571 3.819 11.179 1.00 92.88 81 VAL A C 1
ATOM 654 O O . VAL A 1 81 ? -15.749 3.998 10.277 1.00 92.88 81 VAL A O 1
ATOM 657 N N . LYS A 1 82 ? -16.188 3.527 12.429 1.00 93.44 82 LYS A N 1
ATOM 658 C CA . LYS A 1 82 ? -14.779 3.332 12.813 1.00 93.44 82 LYS A CA 1
ATOM 659 C C . LYS A 1 82 ? -14.163 2.129 12.093 1.00 93.44 82 LYS A C 1
ATOM 661 O O . LYS A 1 82 ? -13.013 2.200 11.656 1.00 93.44 82 LYS A O 1
ATOM 666 N N . LEU A 1 83 ? -14.923 1.041 11.957 1.00 94.44 83 LEU A N 1
ATOM 667 C CA . LEU A 1 83 ? -14.486 -0.184 11.293 1.00 94.44 83 LEU A CA 1
ATOM 668 C C . LEU A 1 83 ? -14.226 0.070 9.808 1.00 94.44 83 LEU A C 1
ATOM 670 O O . LEU A 1 83 ? -13.167 -0.307 9.309 1.00 94.44 83 LEU A O 1
ATOM 674 N N . ASP A 1 84 ? -15.137 0.759 9.124 1.00 93.69 84 ASP A N 1
ATOM 675 C CA . ASP A 1 84 ? -14.978 1.114 7.712 1.00 93.69 84 ASP A CA 1
ATOM 676 C C . ASP A 1 84 ? -13.730 1.975 7.482 1.00 93.69 84 ASP A C 1
ATOM 678 O O . ASP A 1 84 ? -12.953 1.720 6.555 1.00 93.69 84 ASP A O 1
ATOM 682 N N . ALA A 1 85 ? -13.477 2.950 8.362 1.00 92.12 85 ALA A N 1
ATOM 683 C CA . ALA A 1 85 ? -12.269 3.769 8.304 1.00 92.12 85 ALA A CA 1
ATOM 684 C C . ALA A 1 85 ? -10.992 2.928 8.494 1.00 92.12 85 ALA A C 1
ATOM 686 O O . ALA A 1 85 ? -10.028 3.076 7.735 1.00 92.12 85 ALA A O 1
ATOM 687 N N . ALA A 1 86 ? -10.991 2.000 9.457 1.00 94.75 86 ALA A N 1
ATOM 688 C CA . ALA A 1 86 ? -9.869 1.092 9.683 1.00 94.75 86 ALA A CA 1
ATOM 689 C C . ALA A 1 86 ? -9.635 0.154 8.484 1.00 94.75 86 ALA A C 1
ATOM 691 O O . ALA A 1 86 ? -8.492 -0.022 8.056 1.00 94.75 86 ALA A O 1
ATOM 692 N N . ILE A 1 87 ? -10.697 -0.402 7.889 1.00 95.56 87 ILE A N 1
ATOM 693 C CA . ILE A 1 87 ? -10.614 -1.249 6.688 1.00 95.56 87 ILE A CA 1
ATOM 694 C C . ILE A 1 87 ? -10.047 -0.455 5.511 1.00 95.56 87 ILE A C 1
ATOM 696 O O . ILE A 1 87 ? -9.145 -0.939 4.821 1.00 95.56 87 ILE A O 1
ATOM 700 N N . PHE A 1 88 ? -10.530 0.771 5.297 1.00 93.88 88 PHE A N 1
ATOM 701 C CA . PHE A 1 88 ? -10.053 1.635 4.222 1.00 93.88 88 PHE A CA 1
ATOM 702 C C . PHE A 1 88 ? -8.546 1.887 4.328 1.00 93.88 88 PHE A C 1
ATOM 704 O O . PHE A 1 88 ? -7.819 1.714 3.350 1.00 93.88 88 PHE A O 1
ATOM 711 N N . ILE A 1 89 ? -8.054 2.211 5.525 1.00 94.50 89 ILE A N 1
ATOM 712 C CA . ILE A 1 89 ? -6.617 2.379 5.786 1.00 94.50 89 ILE A CA 1
ATOM 713 C C . ILE A 1 89 ? -5.875 1.046 5.587 1.00 94.50 89 ILE A C 1
ATOM 715 O O . ILE A 1 89 ? -4.801 1.008 4.981 1.00 94.50 89 ILE A O 1
ATOM 719 N N . GLY A 1 90 ? -6.465 -0.066 6.031 1.00 95.19 90 GLY A N 1
ATOM 720 C CA . GLY A 1 90 ? -5.925 -1.413 5.851 1.00 95.19 90 GLY A CA 1
ATOM 721 C C . GLY A 1 90 ? -5.674 -1.772 4.385 1.00 95.19 90 GLY A C 1
ATOM 722 O O . GLY A 1 90 ? -4.647 -2.380 4.071 1.00 95.19 90 GLY A O 1
ATOM 723 N N . LEU A 1 91 ? -6.531 -1.325 3.462 1.00 95.56 91 LEU A N 1
ATOM 724 C CA . LEU A 1 91 ? -6.325 -1.529 2.024 1.00 95.56 91 LEU A CA 1
ATOM 725 C C . LEU A 1 91 ? -5.026 -0.885 1.521 1.00 95.56 91 LEU A C 1
ATOM 727 O O . LEU A 1 91 ? -4.326 -1.495 0.709 1.00 95.56 91 LEU A O 1
ATOM 731 N N . PHE A 1 92 ? -4.645 0.294 2.025 1.00 92.06 92 PHE A N 1
ATOM 732 C CA . PHE A 1 92 ? -3.367 0.923 1.662 1.00 92.06 92 PHE A CA 1
ATOM 733 C C . PHE A 1 92 ? -2.171 0.079 2.094 1.00 92.06 92 PHE A C 1
ATOM 735 O O . PHE A 1 92 ? -1.213 -0.063 1.330 1.00 92.06 92 PHE A O 1
ATOM 742 N N . VAL A 1 93 ? -2.241 -0.525 3.282 1.00 95.88 93 VAL A N 1
ATOM 743 C CA . VAL A 1 93 ? -1.200 -1.433 3.780 1.00 95.88 93 VAL A CA 1
ATOM 744 C C . VAL A 1 93 ? -1.103 -2.664 2.890 1.00 95.88 93 VAL A C 1
ATOM 746 O O . VAL A 1 93 ? -0.006 -3.029 2.469 1.00 95.88 93 VAL A O 1
ATOM 749 N N . VAL A 1 94 ? -2.238 -3.273 2.539 1.00 96.56 94 VAL A N 1
ATOM 750 C CA . VAL A 1 94 ? -2.279 -4.448 1.656 1.00 96.56 94 VAL A CA 1
ATOM 751 C C . VAL A 1 94 ? -1.690 -4.123 0.282 1.00 96.56 94 VAL A C 1
ATOM 753 O O . VAL A 1 94 ? -0.840 -4.865 -0.212 1.00 96.56 94 VAL A O 1
ATOM 756 N N . ILE A 1 95 ? -2.070 -2.996 -0.325 1.00 94.06 95 ILE A N 1
ATOM 757 C CA . ILE A 1 95 ? -1.505 -2.545 -1.607 1.00 94.06 95 ILE A CA 1
ATOM 758 C C . ILE A 1 95 ? 0.004 -2.301 -1.476 1.00 94.06 95 ILE A C 1
ATOM 760 O O . ILE A 1 95 ? 0.778 -2.722 -2.342 1.00 94.06 95 ILE A O 1
ATOM 764 N N . GLY A 1 96 ? 0.435 -1.674 -0.380 1.00 94.31 96 GLY A N 1
ATOM 765 C CA . GLY A 1 96 ? 1.844 -1.469 -0.068 1.00 94.31 96 GLY A CA 1
ATOM 766 C C . GLY A 1 96 ? 2.620 -2.783 0.008 1.00 94.31 96 GLY A C 1
ATOM 767 O O . GLY A 1 96 ? 3.672 -2.909 -0.622 1.00 94.31 96 GLY A O 1
ATOM 768 N N . LEU A 1 97 ? 2.077 -3.787 0.702 1.00 95.50 97 LEU A N 1
ATOM 769 C CA . LEU A 1 97 ? 2.665 -5.124 0.816 1.00 95.50 97 LEU A CA 1
ATOM 770 C C . LEU A 1 97 ? 2.763 -5.797 -0.553 1.00 95.50 97 LEU A C 1
ATOM 772 O O . LEU A 1 97 ? 3.826 -6.305 -0.916 1.00 95.50 97 LEU A O 1
ATOM 776 N N . LEU A 1 98 ? 1.691 -5.747 -1.347 1.00 94.38 98 LEU A N 1
ATOM 777 C CA . LEU A 1 98 ? 1.686 -6.299 -2.701 1.00 94.38 98 LEU A CA 1
ATOM 778 C C . LEU A 1 98 ? 2.753 -5.644 -3.582 1.00 94.38 98 LEU A C 1
ATOM 780 O O . LEU A 1 98 ? 3.424 -6.350 -4.332 1.00 94.38 98 LEU A O 1
ATOM 784 N N . ALA A 1 99 ? 2.956 -4.329 -3.481 1.00 92.00 99 ALA A N 1
ATOM 785 C CA . ALA A 1 99 ? 3.984 -3.611 -4.234 1.00 92.00 99 ALA A CA 1
ATOM 786 C C . ALA A 1 99 ? 5.412 -3.889 -3.720 1.00 92.00 99 ALA A C 1
ATOM 788 O O . ALA A 1 99 ? 6.328 -4.104 -4.523 1.00 92.00 99 ALA A O 1
ATOM 789 N N . ALA A 1 100 ? 5.605 -3.932 -2.398 1.00 93.38 100 ALA A N 1
ATOM 790 C CA . ALA A 1 100 ? 6.893 -4.175 -1.745 1.00 93.38 100 ALA A CA 1
ATOM 791 C C . ALA A 1 100 ? 7.409 -5.602 -1.984 1.00 93.38 100 ALA A C 1
ATOM 793 O O . ALA A 1 100 ? 8.579 -5.800 -2.329 1.00 93.38 100 ALA A O 1
ATOM 794 N N . PHE A 1 101 ? 6.522 -6.590 -1.868 1.00 93.19 101 PHE A N 1
ATOM 795 C CA . PHE A 1 101 ? 6.851 -8.014 -1.962 1.00 93.19 101 PHE A CA 1
ATOM 796 C C . PHE A 1 101 ? 6.511 -8.633 -3.322 1.00 93.19 101 PHE A C 1
ATOM 798 O O . PHE A 1 101 ? 6.686 -9.837 -3.516 1.00 93.19 101 PHE A O 1
ATOM 805 N N . SER A 1 102 ? 6.086 -7.825 -4.301 1.00 92.00 102 SER A N 1
ATOM 806 C CA . SER A 1 102 ? 5.754 -8.326 -5.634 1.00 92.00 102 SER A CA 1
ATOM 807 C C . SER A 1 102 ? 6.930 -9.095 -6.261 1.00 92.00 102 SER A C 1
ATOM 809 O O . SER A 1 102 ? 8.066 -8.582 -6.321 1.00 92.00 102 SER A O 1
ATOM 811 N N . PRO A 1 103 ? 6.683 -10.297 -6.817 1.00 89.56 103 PRO A N 1
ATOM 812 C CA . PRO A 1 103 ? 7.681 -11.011 -7.589 1.00 89.56 103 PRO A CA 1
ATOM 813 C C . PRO A 1 103 ? 8.156 -10.156 -8.759 1.00 89.56 103 PRO A C 1
ATOM 815 O O . PRO A 1 103 ? 7.363 -9.556 -9.487 1.00 89.56 103 PRO A O 1
ATOM 818 N N . SER A 1 104 ? 9.462 -10.177 -9.022 1.00 87.12 104 SER A N 1
ATOM 819 C CA . SER A 1 104 ? 10.065 -9.422 -10.125 1.00 87.12 104 SER A CA 1
ATOM 820 C C . SER A 1 104 ? 9.347 -9.639 -11.464 1.00 87.12 104 SER A C 1
ATOM 822 O O . SER A 1 104 ? 9.227 -8.704 -12.244 1.00 87.12 104 SER A O 1
ATOM 824 N N . ARG A 1 105 ? 8.819 -10.846 -11.715 1.00 85.50 105 ARG A N 1
ATOM 825 C CA . ARG A 1 105 ? 8.062 -11.188 -12.933 1.00 85.50 105 ARG A CA 1
ATOM 826 C C . ARG A 1 105 ? 6.798 -10.338 -13.116 1.00 85.50 105 ARG A C 1
ATOM 828 O O . ARG A 1 105 ? 6.482 -9.977 -14.244 1.00 85.50 105 ARG A O 1
ATOM 835 N N . TRP A 1 106 ? 6.087 -10.018 -12.038 1.00 87.50 106 TRP A N 1
ATOM 836 C CA . TRP A 1 106 ? 4.874 -9.197 -12.085 1.00 87.50 106 TRP A CA 1
ATOM 837 C C . TRP A 1 106 ? 5.210 -7.730 -12.343 1.00 87.50 106 TRP A C 1
ATOM 839 O O . TRP A 1 106 ? 4.648 -7.120 -13.250 1.00 87.50 106 TRP A O 1
ATOM 849 N N . LEU A 1 107 ? 6.213 -7.198 -11.641 1.00 87.69 107 LEU A N 1
ATOM 850 C CA . LEU A 1 107 ? 6.713 -5.839 -11.872 1.00 87.69 107 LEU A CA 1
ATOM 851 C C . LEU A 1 107 ? 7.246 -5.657 -13.300 1.00 87.69 107 LEU A C 1
ATOM 853 O O . LEU A 1 107 ? 7.051 -4.611 -13.911 1.00 87.69 107 LEU A O 1
ATOM 857 N N . ASN A 1 108 ? 7.871 -6.692 -13.860 1.00 88.31 108 ASN A N 1
ATOM 858 C CA . ASN A 1 108 ? 8.324 -6.697 -15.247 1.00 88.31 108 ASN A CA 1
ATOM 859 C C . ASN A 1 108 ? 7.145 -6.577 -16.229 1.00 88.31 108 ASN A C 1
ATOM 861 O O . ASN A 1 108 ? 7.201 -5.770 -17.153 1.00 88.31 108 ASN A O 1
ATOM 865 N N . LYS A 1 109 ? 6.058 -7.331 -16.010 1.00 87.00 109 LYS A N 1
ATOM 866 C CA . LYS A 1 109 ? 4.835 -7.227 -16.827 1.00 87.00 109 LYS A CA 1
ATOM 867 C C . LYS A 1 109 ? 4.201 -5.840 -16.723 1.00 87.00 109 LYS A C 1
ATOM 869 O O . LYS A 1 109 ? 3.835 -5.272 -17.746 1.00 87.00 109 LYS A O 1
ATOM 874 N N . LEU A 1 110 ? 4.133 -5.277 -15.516 1.00 87.38 110 LEU A N 1
ATOM 875 C CA . LEU A 1 110 ? 3.653 -3.911 -15.281 1.00 87.38 110 LEU A CA 1
ATOM 876 C C . LEU A 1 110 ? 4.506 -2.863 -16.004 1.00 87.38 110 LEU A C 1
ATOM 878 O O . LEU A 1 110 ? 3.964 -1.928 -16.585 1.00 87.38 110 LEU A O 1
ATOM 882 N N . PHE A 1 111 ? 5.830 -3.029 -16.016 1.00 87.62 111 PHE A N 1
ATOM 883 C CA . PHE A 1 111 ? 6.728 -2.139 -16.748 1.00 87.62 111 PHE A CA 1
ATOM 884 C C . PHE A 1 111 ? 6.458 -2.174 -18.258 1.00 87.62 111 PHE A C 1
ATOM 886 O O . PHE A 1 111 ? 6.332 -1.120 -18.882 1.00 87.62 111 PHE A O 1
ATOM 893 N N . VAL A 1 112 ? 6.316 -3.370 -18.836 1.00 85.38 112 VAL A N 1
ATOM 894 C CA . VAL A 1 112 ? 5.995 -3.536 -20.264 1.00 85.38 112 VAL A CA 1
ATOM 895 C C . VAL A 1 112 ? 4.616 -2.957 -20.581 1.00 85.38 112 VAL A C 1
ATOM 897 O O . VAL A 1 112 ? 4.483 -2.209 -21.546 1.00 85.38 112 VAL A O 1
ATOM 900 N N . ALA A 1 113 ? 3.612 -3.217 -19.738 1.00 85.44 113 ALA A N 1
ATOM 901 C CA . ALA A 1 113 ? 2.280 -2.636 -19.883 1.00 85.44 113 ALA A CA 1
ATOM 902 C C . ALA A 1 113 ? 2.330 -1.101 -19.848 1.00 85.44 113 ALA A C 1
ATOM 904 O O . ALA A 1 113 ? 1.780 -0.457 -20.735 1.00 85.44 113 ALA A O 1
ATOM 905 N N . LYS A 1 114 ? 3.070 -0.507 -18.902 1.00 84.44 114 LYS A N 1
ATOM 906 C CA . LYS A 1 114 ? 3.289 0.947 -18.812 1.00 84.44 114 LYS A CA 1
ATOM 907 C C . LYS A 1 114 ? 3.934 1.517 -20.077 1.00 84.44 114 LYS A C 1
ATOM 909 O O . LYS A 1 114 ? 3.538 2.589 -20.531 1.00 84.44 114 LYS A O 1
ATOM 914 N N . MET A 1 115 ? 4.934 0.835 -20.634 1.00 82.19 115 MET A N 1
ATOM 9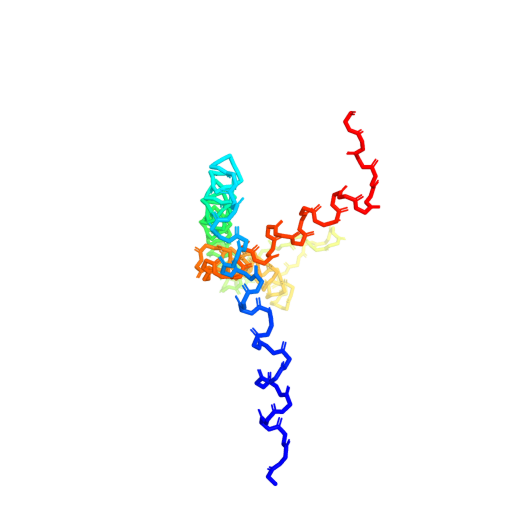15 C CA . MET A 1 115 ? 5.587 1.257 -21.879 1.00 82.19 115 MET A CA 1
ATOM 916 C C . MET A 1 115 ? 4.628 1.161 -23.074 1.00 82.19 115 MET A C 1
ATOM 918 O O . MET A 1 115 ? 4.546 2.103 -23.859 1.00 82.19 115 MET A O 1
ATOM 922 N N . SER A 1 116 ? 3.847 0.080 -23.161 1.00 79.56 116 SER A N 1
ATOM 923 C CA . SER A 1 116 ? 2.823 -0.113 -24.195 1.00 79.56 116 SER A CA 1
ATOM 924 C C . SER A 1 116 ? 1.732 0.956 -24.124 1.00 79.56 116 SER A C 1
ATOM 926 O O . SER A 1 116 ? 1.368 1.531 -25.145 1.00 79.56 116 SER A O 1
ATOM 928 N N . PHE A 1 117 ? 1.248 1.271 -22.921 1.00 78.00 117 PHE A N 1
ATOM 929 C CA . PHE A 1 117 ? 0.227 2.297 -22.704 1.00 78.00 117 PHE A CA 1
ATOM 930 C C . PHE A 1 117 ? 0.742 3.689 -23.077 1.00 78.00 117 PHE A C 1
ATOM 932 O O . PHE A 1 117 ? 0.056 4.453 -23.748 1.00 78.00 117 PHE A O 1
ATOM 939 N N . LYS A 1 118 ? 1.991 4.004 -22.710 1.00 75.19 118 LYS A N 1
ATOM 940 C CA . LYS A 1 118 ? 2.628 5.274 -23.079 1.00 75.19 118 LYS A CA 1
ATOM 941 C C . LYS A 1 118 ? 2.775 5.426 -24.598 1.00 75.19 118 LYS A C 1
ATOM 943 O O . LYS A 1 118 ? 2.624 6.531 -25.109 1.00 75.19 118 LYS A O 1
ATOM 948 N N . SER A 1 119 ? 3.048 4.328 -25.303 1.00 71.00 119 SER A N 1
ATOM 949 C CA . SER A 1 119 ? 3.090 4.320 -26.767 1.00 71.00 119 SER A CA 1
ATOM 950 C C . SER A 1 119 ? 1.699 4.468 -27.391 1.00 71.00 119 SER A C 1
ATOM 952 O O . SER A 1 119 ? 1.568 5.164 -28.390 1.00 71.00 119 SER A O 1
ATOM 954 N N . ALA A 1 120 ? 0.672 3.837 -26.812 1.00 70.44 120 ALA A N 1
ATOM 955 C CA . ALA A 1 120 ? -0.706 3.903 -27.305 1.00 70.44 120 ALA A CA 1
ATOM 956 C C . ALA A 1 120 ? -1.346 5.289 -27.111 1.00 70.44 120 ALA A C 1
ATOM 958 O O . ALA A 1 120 ? -2.126 5.727 -27.947 1.00 70.44 120 ALA A O 1
ATOM 959 N N . ILE A 1 121 ? -0.981 5.998 -26.040 1.00 71.12 121 ILE A N 1
ATOM 960 C CA . ILE A 1 121 ? -1.480 7.351 -25.738 1.00 71.12 121 ILE A CA 1
ATOM 961 C C . ILE A 1 121 ? -0.758 8.436 -26.564 1.00 71.12 121 ILE A C 1
ATOM 963 O O . ILE A 1 121 ? -1.106 9.609 -26.493 1.00 71.12 121 ILE A O 1
ATOM 967 N N . GLY A 1 122 ? 0.225 8.077 -27.396 1.00 54.62 122 GLY A N 1
ATOM 968 C CA . GLY A 1 122 ? 0.812 9.030 -28.339 1.00 54.62 122 GLY A CA 1
ATOM 969 C C . GLY A 1 122 ? 1.601 10.158 -27.671 1.00 54.62 122 GLY A C 1
ATOM 970 O O . GLY A 1 122 ? 1.684 11.249 -28.227 1.00 54.62 122 GLY A O 1
ATOM 971 N N . PHE A 1 123 ? 2.229 9.911 -26.513 1.00 53.34 123 PHE A N 1
ATOM 972 C CA . PHE A 1 123 ? 3.248 10.820 -25.973 1.00 53.34 123 PHE A CA 1
ATOM 973 C C . PHE A 1 123 ? 4.510 10.741 -26.850 1.00 53.34 123 PHE A C 1
ATOM 975 O O . PHE A 1 123 ? 5.527 10.145 -26.477 1.00 53.34 123 PHE A O 1
ATOM 982 N N . LYS A 1 124 ? 4.420 11.320 -28.053 1.00 46.66 124 LYS A N 1
ATOM 983 C CA . LYS A 1 124 ? 5.572 11.780 -28.822 1.00 46.66 124 LYS A CA 1
ATOM 984 C C . LYS A 1 124 ? 6.223 12.865 -27.968 1.00 46.66 124 LYS A C 1
ATOM 986 O O . LYS A 1 124 ? 5.560 13.816 -27.565 1.00 46.66 124 LYS A O 1
ATOM 991 N N . LYS A 1 125 ? 7.471 12.623 -27.584 1.00 45.25 125 LYS A N 1
ATOM 992 C CA . LYS A 1 125 ? 8.296 13.625 -26.918 1.00 45.25 125 LYS A CA 1
ATOM 993 C C . LYS A 1 125 ? 8.615 14.747 -27.895 1.00 45.25 125 LYS A C 1
ATOM 995 O O . LYS A 1 125 ? 8.762 14.415 -29.094 1.00 45.25 125 LYS A O 1
#